Protein AF-C0RLB3-F1 (afdb_monomer)

Foldseek 3Di:
DFAAPVRDDDDDDLVFFPDWDDDPCFIWTDGVPNVDITHTNHHVVRSCVVNVNDPDD

Nearest PDB structures (foldseek):
  1wvl-assembly1_A  TM=5.876E-01  e=4.938E-01  Sulfolobus acidocaldarius
  1wto-assembly1_A  TM=5.977E-01  e=1.320E+00  Sulfolobus acidocaldarius
  4zrj-assembly1_A  TM=5.443E-01  e=6.854E-01  Homo sapiens
  8ciu-assembly1_A  TM=4.955E-01  e=6.012E-01  Homo sapiens
  8cit-assembly1_A  TM=5.164E-01  e=1.410E+00  Homo sapiens

pLDDT: mean 90.07, std 9.12, range [53.25, 97.44]

Organism: Brucella melitensis biotype 2 (strain ATCC 23457) (NCBI:txid546272)

Secondary structure (DSSP, 8-state):
-EEBTTS-EE---GGGEEEEEEETTEEEEEESSTT-EEEESS-HHHHHHHHT-----

Sequence (57 aa):
MLTDVSGDKIAVNFNHVLSYNVYGTGTRLVTLSADLTFFVRESTEEIETRLGIKVRE

Structure (mmCIF, N/CA/C/O backbone):
data_AF-C0RLB3-F1
#
_entry.id   AF-C0RLB3-F1
#
loop_
_atom_site.group_PDB
_atom_site.id
_atom_site.type_symbol
_atom_site.label_atom_id
_atom_site.label_alt_id
_atom_site.label_comp_id
_atom_site.label_asym_id
_atom_site.label_entity_id
_atom_site.label_seq_id
_atom_site.pdbx_PDB_ins_code
_atom_site.Cartn_x
_atom_site.Cartn_y
_atom_site.Cartn_z
_atom_site.occupancy
_atom_site.B_iso_or_equiv
_atom_site.auth_seq_id
_atom_site.auth_comp_id
_atom_site.auth_asym_id
_atom_site.auth_atom_id
_atom_site.pdbx_PDB_model_num
ATOM 1 N N . MET A 1 1 ? -6.445 6.741 -6.585 1.00 85.44 1 MET A N 1
ATOM 2 C CA . MET A 1 1 ? -5.088 7.081 -7.051 1.00 85.44 1 MET A CA 1
ATOM 3 C C . MET A 1 1 ? -4.223 7.283 -5.821 1.00 85.44 1 MET A C 1
ATOM 5 O O . MET A 1 1 ? -4.706 7.932 -4.896 1.00 85.44 1 MET A O 1
ATOM 9 N N . LEU A 1 2 ? -3.048 6.657 -5.796 1.00 93.62 2 LEU A N 1
ATOM 10 C CA . LEU A 1 2 ? -2.047 6.756 -4.729 1.00 93.62 2 LEU A CA 1
ATOM 11 C C . LEU A 1 2 ? -0.789 7.444 -5.264 1.00 93.62 2 LEU A C 1
ATOM 13 O O . LEU A 1 2 ? -0.666 7.642 -6.477 1.00 93.62 2 LEU A O 1
ATOM 17 N N . THR A 1 3 ? 0.127 7.801 -4.374 1.00 96.62 3 THR A N 1
ATOM 18 C CA . THR A 1 3 ? 1.393 8.449 -4.717 1.00 96.62 3 THR A CA 1
ATOM 19 C C . THR A 1 3 ? 2.538 7.516 -4.369 1.00 96.62 3 THR A C 1
ATOM 21 O O . THR A 1 3 ? 2.741 7.222 -3.195 1.00 96.62 3 THR A O 1
ATOM 24 N N . ASP A 1 4 ? 3.299 7.070 -5.364 1.00 93.81 4 ASP A N 1
ATOM 25 C CA . ASP A 1 4 ? 4.517 6.300 -5.132 1.00 93.81 4 ASP A CA 1
ATOM 26 C C . ASP A 1 4 ? 5.538 7.130 -4.331 1.00 93.81 4 ASP A C 1
ATOM 28 O O . ASP A 1 4 ? 5.525 8.369 -4.338 1.00 93.81 4 ASP A O 1
ATOM 32 N N . VAL A 1 5 ? 6.452 6.464 -3.630 1.00 91.38 5 VAL A N 1
ATOM 33 C CA . VAL A 1 5 ? 7.570 7.124 -2.946 1.00 91.38 5 VAL A CA 1
ATOM 34 C C . VAL A 1 5 ? 8.409 7.989 -3.899 1.00 91.38 5 VAL A C 1
ATOM 36 O O . VAL A 1 5 ? 8.860 9.059 -3.476 1.00 91.38 5 VAL A O 1
ATOM 39 N N . SER A 1 6 ? 8.514 7.629 -5.185 1.00 91.31 6 SER A N 1
ATOM 40 C CA . SER A 1 6 ? 9.136 8.445 -6.244 1.00 91.31 6 SER A CA 1
ATOM 41 C C . SER A 1 6 ? 8.423 9.785 -6.486 1.00 91.31 6 SER A C 1
ATOM 43 O O . SER A 1 6 ? 9.044 10.745 -6.936 1.00 91.31 6 SER A O 1
ATOM 45 N N . GLY A 1 7 ? 7.138 9.886 -6.129 1.00 92.25 7 GLY A N 1
ATOM 46 C CA . GLY A 1 7 ? 6.259 11.023 -6.415 1.00 92.25 7 GLY A CA 1
ATOM 47 C C . GLY A 1 7 ? 5.262 10.767 -7.548 1.00 92.25 7 GLY A C 1
ATOM 48 O O . GLY A 1 7 ? 4.356 11.582 -7.740 1.00 92.25 7 GLY A O 1
ATOM 49 N N . ASP A 1 8 ? 5.377 9.640 -8.254 1.00 95.31 8 ASP A N 1
ATOM 50 C CA . ASP A 1 8 ? 4.481 9.286 -9.355 1.00 95.31 8 ASP A CA 1
ATOM 51 C C . ASP A 1 8 ? 3.072 8.945 -8.867 1.00 95.31 8 ASP A C 1
ATOM 53 O O . ASP A 1 8 ? 2.864 8.401 -7.781 1.00 95.31 8 ASP A O 1
ATOM 57 N N . LYS A 1 9 ? 2.064 9.247 -9.688 1.00 95.50 9 LYS A N 1
ATOM 58 C CA . LYS A 1 9 ? 0.681 8.859 -9.401 1.00 95.50 9 LYS A CA 1
ATOM 59 C C . LYS A 1 9 ? 0.407 7.470 -9.954 1.00 95.50 9 LYS A C 1
ATOM 61 O O . LYS A 1 9 ? 0.498 7.251 -11.158 1.00 95.50 9 LYS A O 1
ATOM 66 N N . ILE A 1 10 ? 0.006 6.556 -9.076 1.00 92.44 10 ILE A N 1
ATOM 67 C CA . ILE A 1 10 ? -0.250 5.160 -9.428 1.00 92.44 10 ILE A CA 1
ATOM 68 C C . ILE A 1 10 ? -1.701 4.762 -9.149 1.00 92.44 10 ILE A C 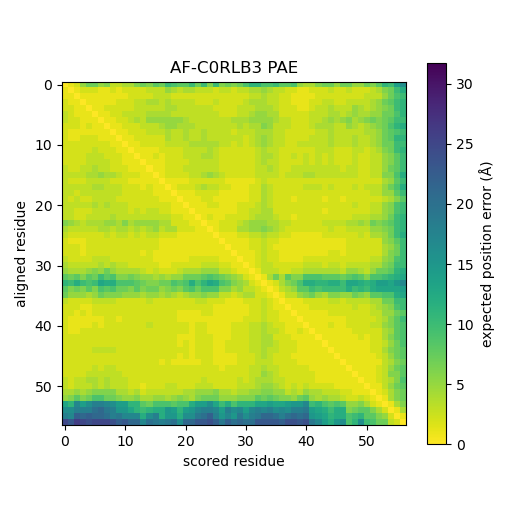1
ATOM 70 O O . ILE A 1 10 ? -2.377 5.274 -8.244 1.00 92.44 10 ILE A O 1
ATOM 74 N N . ALA A 1 11 ? -2.197 3.826 -9.952 1.00 91.06 11 ALA A N 1
ATOM 75 C CA . ALA A 1 11 ? -3.477 3.172 -9.739 1.00 91.06 11 ALA A CA 1
ATOM 76 C C . ALA A 1 11 ? -3.223 1.769 -9.184 1.00 91.06 11 ALA A C 1
ATOM 78 O O . ALA A 1 11 ? -2.561 0.956 -9.821 1.00 91.06 11 ALA A O 1
ATOM 79 N N . VAL A 1 12 ? -3.765 1.494 -8.000 1.00 89.44 12 VAL A N 1
ATOM 80 C CA . VAL A 1 12 ? -3.690 0.177 -7.363 1.00 89.44 12 VAL A CA 1
ATOM 81 C C . VAL A 1 12 ? -5.088 -0.422 -7.342 1.00 89.44 12 VAL A C 1
ATOM 83 O O . VAL A 1 12 ? -6.045 0.236 -6.927 1.00 89.44 12 VAL A O 1
ATOM 86 N N . ASN A 1 13 ? -5.211 -1.669 -7.797 1.00 90.50 13 ASN A N 1
ATOM 87 C CA . ASN A 1 13 ? -6.434 -2.443 -7.630 1.00 90.50 13 ASN A CA 1
ATOM 88 C C . ASN A 1 13 ? -6.480 -3.001 -6.201 1.0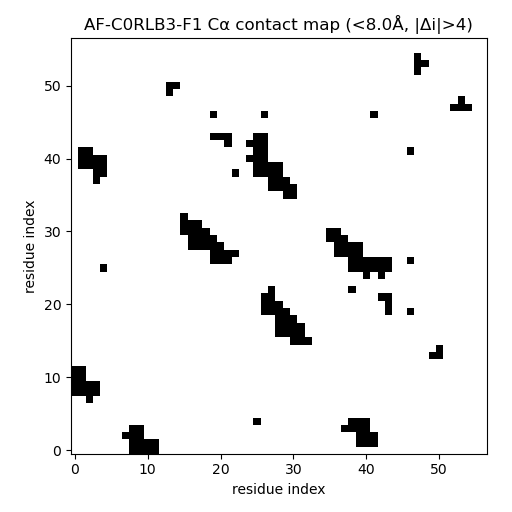0 90.50 13 ASN A C 1
ATOM 90 O O . ASN A 1 13 ? -5.837 -4.004 -5.89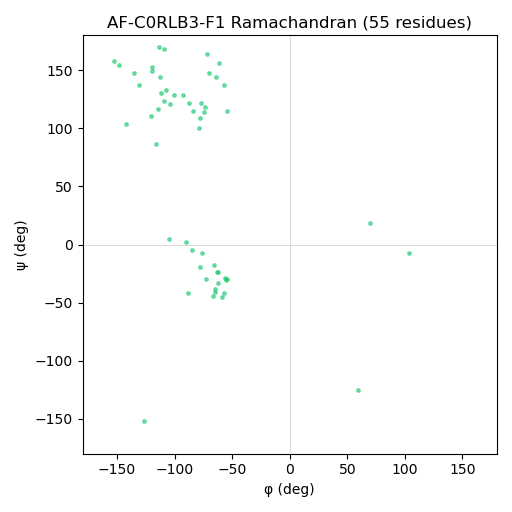5 1.00 90.50 13 ASN A O 1
ATOM 94 N N . PHE A 1 14 ? -7.248 -2.344 -5.333 1.00 90.25 14 PHE A N 1
ATOM 95 C CA . PHE A 1 14 ? -7.359 -2.700 -3.918 1.00 90.25 14 PHE A CA 1
ATOM 96 C C . PHE A 1 14 ? -7.953 -4.093 -3.673 1.00 90.25 14 PHE A C 1
ATOM 98 O O . PHE A 1 14 ? -7.613 -4.713 -2.673 1.00 90.25 14 PHE A O 1
ATOM 105 N N . ASN A 1 15 ? -8.736 -4.640 -4.611 1.00 90.00 15 ASN A N 1
ATOM 106 C CA . ASN A 1 15 ? -9.251 -6.011 -4.504 1.00 90.00 15 ASN A CA 1
ATOM 107 C C . ASN A 1 15 ? -8.140 -7.070 -4.566 1.00 90.00 15 ASN A C 1
ATOM 109 O O . ASN A 1 15 ? -8.374 -8.224 -4.225 1.00 90.00 15 ASN A O 1
ATOM 113 N N . HIS A 1 16 ? -6.952 -6.706 -5.057 1.00 91.50 16 HIS A N 1
ATOM 114 C CA . HIS A 1 16 ? -5.813 -7.613 -5.188 1.00 91.50 16 HIS A CA 1
ATOM 115 C C . HIS A 1 16 ? -4.740 -7.370 -4.122 1.00 91.50 16 HIS A C 1
ATOM 117 O O . HIS A 1 16 ? -3.681 -7.989 -4.194 1.00 91.50 16 HIS A O 1
ATOM 123 N N . VAL A 1 17 ? -4.970 -6.477 -3.155 1.00 93.25 17 VAL A N 1
ATOM 124 C CA . VAL A 1 17 ? -4.040 -6.256 -2.042 1.00 93.25 17 VAL A CA 1
ATOM 125 C C . VAL A 1 17 ? -4.200 -7.397 -1.036 1.00 93.25 17 VAL A C 1
ATOM 127 O O . VAL A 1 17 ? -5.285 -7.628 -0.515 1.00 93.25 17 VAL A O 1
ATOM 130 N N . LEU A 1 18 ? -3.109 -8.116 -0.780 1.00 93.06 18 LEU A N 1
ATOM 131 C CA . LEU A 1 18 ? -3.044 -9.224 0.175 1.00 93.06 18 LEU A CA 1
ATOM 132 C C . LEU A 1 18 ? -2.704 -8.746 1.582 1.00 93.06 18 LEU A C 1
ATOM 134 O O . LEU A 1 18 ? -3.246 -9.240 2.568 1.00 93.06 18 LEU A O 1
ATOM 138 N N . SER A 1 19 ? -1.758 -7.817 1.672 1.00 93.50 19 SER A N 1
ATOM 139 C CA . SER A 1 19 ? -1.312 -7.251 2.934 1.00 93.50 19 SER A CA 1
ATOM 140 C C . SER A 1 19 ? -0.772 -5.845 2.731 1.00 93.50 19 SER A C 1
ATOM 142 O O . SER A 1 19 ? -0.373 -5.445 1.631 1.00 93.50 19 SER A O 1
ATOM 144 N N . TYR A 1 20 ? -0.768 -5.090 3.820 1.00 94.88 20 TYR A N 1
ATOM 145 C CA . TYR A 1 20 ? -0.165 -3.774 3.896 1.00 94.88 20 TYR A CA 1
ATOM 146 C C . TYR A 1 20 ? 0.627 -3.663 5.197 1.00 94.88 20 TYR A C 1
ATOM 148 O O . TYR A 1 20 ? 0.280 -4.277 6.207 1.00 94.88 20 TYR A O 1
ATOM 156 N N . ASN A 1 21 ? 1.717 -2.904 5.169 1.00 95.56 21 ASN A N 1
ATOM 157 C CA . ASN A 1 21 ? 2.525 -2.631 6.351 1.00 95.56 21 ASN A CA 1
ATOM 158 C C . ASN A 1 21 ? 3.153 -1.241 6.265 1.00 95.56 21 ASN A C 1
ATOM 160 O O . ASN A 1 21 ? 3.420 -0.739 5.172 1.00 95.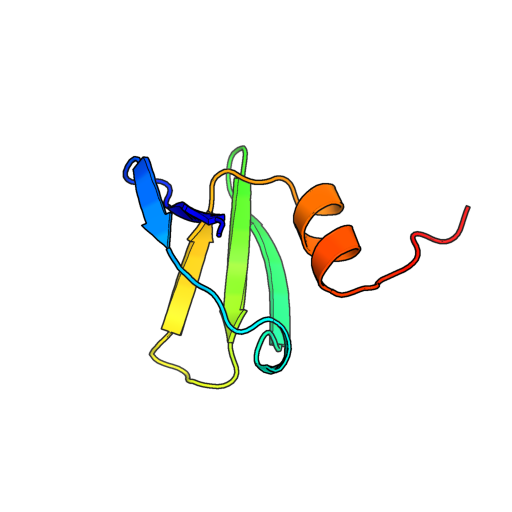56 21 ASN A O 1
ATOM 164 N N . VAL A 1 22 ? 3.453 -0.651 7.420 1.00 96.44 22 VAL A N 1
ATOM 165 C CA . VAL A 1 22 ? 4.198 0.612 7.493 1.00 96.44 22 VAL A CA 1
ATOM 166 C C . VAL A 1 22 ? 5.544 0.461 6.777 1.00 96.44 22 VAL A C 1
ATOM 168 O O . VAL A 1 22 ? 6.222 -0.563 6.913 1.00 96.44 22 VAL A O 1
ATOM 171 N N . TYR A 1 23 ? 5.919 1.477 6.003 1.00 94.38 23 TYR A N 1
ATOM 172 C CA . TYR A 1 23 ? 7.202 1.575 5.316 1.00 94.38 23 TYR A CA 1
ATOM 173 C C . TYR A 1 23 ? 7.703 3.023 5.337 1.00 94.38 23 TYR A C 1
ATOM 175 O O . TYR A 1 23 ? 7.214 3.879 4.599 1.00 94.38 23 TYR A O 1
ATOM 183 N N . GLY A 1 24 ? 8.684 3.309 6.198 1.00 91.81 24 GLY A N 1
ATOM 184 C CA . GLY A 1 24 ? 9.119 4.684 6.448 1.00 91.81 24 GLY A CA 1
ATOM 185 C C . GLY A 1 24 ? 7.954 5.533 6.964 1.00 91.81 24 GLY A C 1
ATOM 186 O O . GLY A 1 24 ? 7.304 5.159 7.934 1.00 91.81 24 GLY A O 1
ATOM 187 N N . THR A 1 25 ? 7.681 6.654 6.296 1.00 92.25 25 THR A N 1
ATOM 188 C CA . THR A 1 2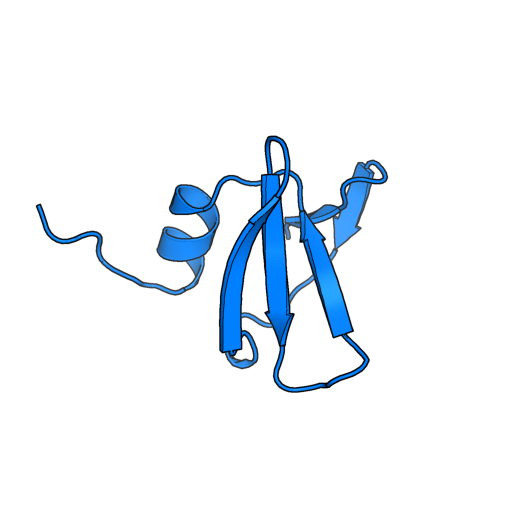5 ? 6.520 7.520 6.575 1.00 92.25 25 THR A CA 1
ATOM 189 C C . THR A 1 25 ? 5.269 7.147 5.772 1.00 92.25 25 THR A C 1
ATOM 191 O O . THR A 1 25 ? 4.278 7.861 5.854 1.00 92.25 25 THR A O 1
ATOM 194 N N . GLY A 1 26 ? 5.326 6.092 4.954 1.00 95.69 26 GLY A N 1
ATOM 195 C CA . GLY A 1 26 ? 4.238 5.653 4.081 1.00 95.69 26 GLY A CA 1
ATOM 196 C C . GLY A 1 26 ? 3.894 4.176 4.277 1.00 95.69 26 GLY A C 1
ATOM 197 O O . GLY A 1 26 ? 4.112 3.605 5.350 1.00 95.69 26 GLY A O 1
ATOM 198 N N . THR A 1 27 ? 3.380 3.540 3.226 1.00 97.44 27 THR A N 1
ATOM 199 C CA . THR A 1 27 ? 2.859 2.169 3.277 1.00 97.44 27 THR A CA 1
ATOM 200 C C . THR A 1 27 ? 3.419 1.308 2.150 1.00 97.44 27 THR A C 1
ATOM 202 O O . THR A 1 27 ? 3.474 1.715 0.991 1.00 97.44 27 THR A O 1
ATOM 205 N N . ARG A 1 28 ? 3.799 0.071 2.474 1.00 96.62 28 ARG A N 1
ATOM 206 C CA . ARG A 1 28 ? 4.063 -0.980 1.491 1.00 96.62 28 ARG A CA 1
ATOM 207 C C . ARG A 1 28 ? 2.786 -1.782 1.267 1.00 96.62 28 ARG A C 1
ATOM 209 O O . ARG A 1 28 ? 2.205 -2.275 2.229 1.00 96.62 28 ARG A O 1
ATOM 216 N N . LEU A 1 29 ? 2.394 -1.950 0.008 1.00 95.62 29 LEU A N 1
ATOM 217 C CA . LEU A 1 29 ? 1.271 -2.785 -0.417 1.00 95.62 29 LEU A CA 1
ATOM 218 C C . LEU A 1 29 ? 1.804 -4.022 -1.133 1.00 95.62 29 LEU A C 1
ATOM 220 O O . LEU A 1 29 ? 2.510 -3.906 -2.136 1.00 95.62 29 LEU A O 1
ATOM 224 N N . VAL A 1 30 ? 1.440 -5.200 -0.639 1.00 94.44 30 VAL A N 1
ATOM 225 C CA . VAL A 1 30 ? 1.723 -6.479 -1.295 1.00 94.44 30 VAL A CA 1
ATOM 226 C C . VAL A 1 30 ? 0.459 -6.928 -2.008 1.00 94.44 30 VAL A C 1
ATOM 228 O O . VAL A 1 30 ? -0.613 -6.968 -1.400 1.00 94.44 30 VAL A O 1
ATOM 231 N N . THR A 1 31 ? 0.565 -7.260 -3.292 1.00 92.88 31 THR A N 1
ATOM 232 C CA . THR A 1 31 ? -0.581 -7.726 -4.081 1.00 92.88 31 THR A CA 1
ATOM 233 C C . THR A 1 31 ? -0.497 -9.214 -4.413 1.00 92.88 31 THR A C 1
ATOM 235 O O . THR A 1 31 ? 0.534 -9.850 -4.209 1.00 92.88 31 THR A O 1
ATOM 238 N N . LEU A 1 32 ? -1.599 -9.776 -4.918 1.00 89.50 32 LEU A N 1
ATOM 239 C CA . LEU A 1 32 ? -1.693 -11.160 -5.400 1.00 89.50 32 LEU A CA 1
ATOM 240 C C . LEU A 1 32 ? -0.667 -11.489 -6.494 1.00 89.50 32 LEU A C 1
ATOM 242 O O . LEU A 1 32 ? -0.255 -12.639 -6.624 1.00 89.50 32 LEU A O 1
ATOM 246 N N . SER A 1 33 ? -0.259 -10.494 -7.280 1.00 86.50 33 SER A N 1
ATOM 247 C CA . SER A 1 33 ? 0.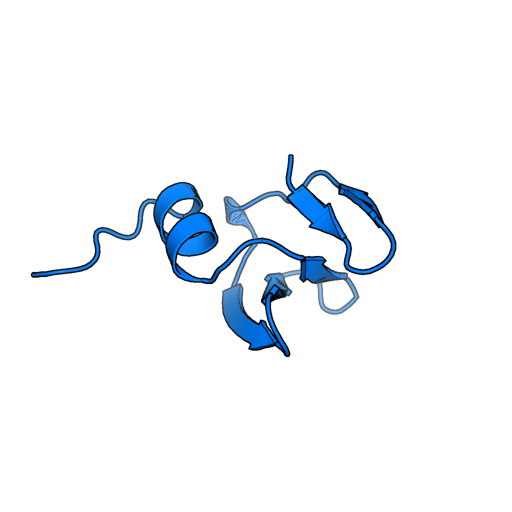798 -10.654 -8.272 1.00 86.50 33 SER A CA 1
ATOM 248 C C . SER A 1 33 ? 2.148 -10.469 -7.587 1.00 86.50 33 SER A C 1
ATOM 250 O O . SER A 1 33 ? 2.457 -9.371 -7.128 1.00 86.50 33 SER A O 1
ATOM 252 N N . ALA A 1 34 ? 2.961 -11.529 -7.543 1.00 67.44 34 ALA A N 1
ATOM 253 C CA . ALA A 1 34 ? 4.262 -11.534 -6.862 1.00 67.44 34 ALA A CA 1
ATOM 254 C C . ALA A 1 34 ? 5.204 -10.406 -7.329 1.00 67.44 34 ALA A C 1
ATOM 256 O O . ALA A 1 34 ? 5.986 -9.885 -6.536 1.00 67.44 34 ALA A O 1
ATOM 257 N N . ASP A 1 35 ? 5.064 -9.980 -8.585 1.00 81.62 35 ASP A N 1
ATOM 258 C CA . ASP A 1 35 ? 5.892 -8.938 -9.199 1.00 81.62 35 ASP A CA 1
ATOM 259 C C . ASP A 1 35 ? 5.386 -7.511 -8.913 1.00 81.62 35 ASP A C 1
ATOM 261 O O . ASP A 1 35 ? 6.025 -6.532 -9.292 1.00 81.62 35 ASP A O 1
ATOM 265 N N . LEU A 1 36 ? 4.232 -7.366 -8.251 1.00 85.00 36 LEU A N 1
ATOM 266 C CA . LEU A 1 36 ? 3.589 -6.080 -7.985 1.00 85.00 36 LEU A CA 1
ATOM 267 C C . LEU A 1 36 ? 3.527 -5.817 -6.479 1.00 85.00 36 LEU A C 1
ATOM 269 O O . LEU A 1 36 ? 2.543 -6.105 -5.792 1.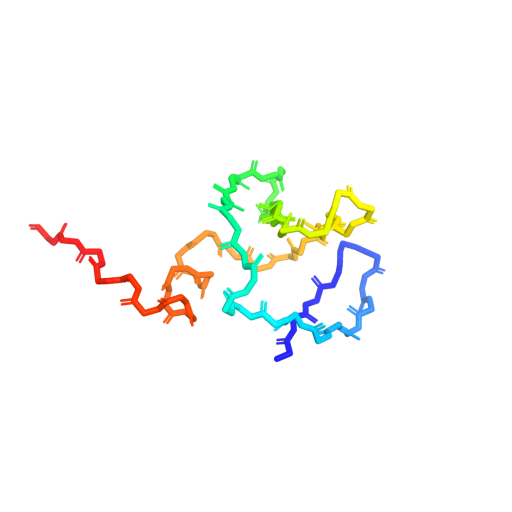00 85.00 36 LEU A O 1
ATOM 273 N N . THR A 1 37 ? 4.611 -5.232 -5.975 1.00 92.12 37 THR A N 1
ATOM 274 C CA . THR A 1 37 ? 4.659 -4.565 -4.670 1.00 92.12 37 THR A CA 1
ATOM 275 C C . THR A 1 37 ? 4.723 -3.061 -4.901 1.00 92.12 37 THR A C 1
ATOM 277 O O . THR A 1 37 ? 5.538 -2.600 -5.695 1.00 92.12 37 THR A O 1
ATOM 280 N N . PHE A 1 38 ? 3.898 -2.298 -4.187 1.00 94.25 38 PHE A N 1
ATOM 281 C CA . PHE A 1 38 ? 3.875 -0.839 -4.284 1.00 94.25 38 PHE A CA 1
ATOM 282 C C . PHE A 1 38 ? 4.360 -0.206 -2.985 1.00 94.25 38 PHE A C 1
ATOM 284 O O . PHE A 1 38 ? 4.070 -0.710 -1.898 1.00 94.25 38 PHE A O 1
ATOM 291 N N . PHE A 1 39 ? 5.064 0.917 -3.098 1.00 95.6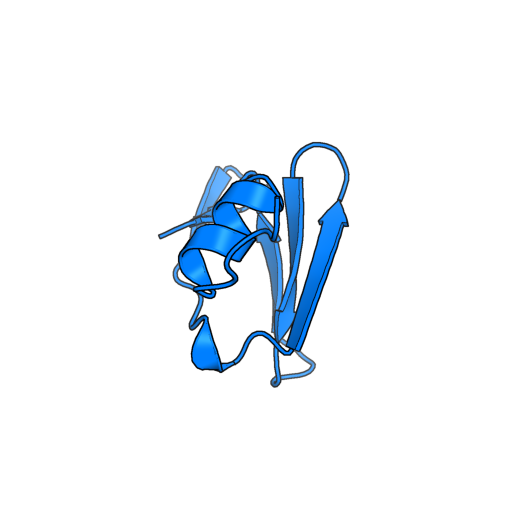9 39 PHE A N 1
ATOM 292 C CA . PHE A 1 39 ? 5.513 1.716 -1.963 1.00 95.69 39 PHE A CA 1
ATOM 293 C C . PHE A 1 39 ? 4.908 3.100 -2.108 1.00 95.69 39 PHE A C 1
ATOM 295 O O . PHE A 1 39 ? 5.257 3.843 -3.019 1.00 95.69 39 PHE A O 1
ATOM 302 N N . VAL A 1 40 ? 3.977 3.436 -1.227 1.00 96.81 40 VAL A N 1
ATOM 303 C CA . VAL A 1 40 ? 3.149 4.630 -1.367 1.00 96.81 40 VAL A CA 1
ATOM 304 C C . VAL A 1 40 ? 3.336 5.571 -0.189 1.00 96.81 40 VAL A C 1
ATOM 306 O O . VAL A 1 40 ? 3.708 5.141 0.900 1.00 96.81 40 VAL A O 1
ATOM 309 N N . ARG A 1 41 ? 3.115 6.867 -0.405 1.00 97.31 41 ARG A N 1
ATOM 310 C CA . ARG A 1 41 ? 3.283 7.904 0.627 1.00 97.31 41 ARG A CA 1
ATOM 311 C C . ARG A 1 41 ? 2.113 7.962 1.606 1.00 97.31 41 ARG A C 1
ATOM 313 O O . ARG A 1 41 ? 2.269 8.527 2.679 1.00 97.31 41 ARG A O 1
ATOM 320 N N . GLU A 1 42 ? 0.969 7.407 1.225 1.00 96.56 42 GLU A N 1
ATOM 321 C CA . GLU A 1 42 ? -0.235 7.339 2.046 1.00 96.56 42 GLU A CA 1
ATOM 322 C C . GLU A 1 42 ? -0.013 6.480 3.301 1.00 96.56 42 GLU A C 1
ATOM 324 O O . GLU A 1 42 ? 0.700 5.467 3.270 1.00 96.56 42 GLU A O 1
ATOM 329 N N . SER A 1 43 ? -0.635 6.889 4.410 1.00 96.12 43 SER A N 1
ATOM 330 C CA . SER A 1 43 ? -0.552 6.171 5.685 1.00 96.12 43 SER A CA 1
ATOM 331 C C . SER A 1 43 ? -1.345 4.861 5.652 1.00 96.12 43 SER A C 1
ATOM 333 O O . SER A 1 43 ? -2.217 4.654 4.803 1.00 96.12 43 SER A O 1
ATOM 335 N N . THR A 1 44 ? -1.085 3.963 6.604 1.00 95.12 44 THR A N 1
ATOM 336 C CA . THR A 1 44 ? -1.841 2.706 6.708 1.00 95.12 44 THR A CA 1
ATOM 337 C C . THR A 1 44 ? -3.325 2.945 6.985 1.00 95.12 44 THR A C 1
ATOM 339 O O . THR A 1 44 ? -4.147 2.213 6.453 1.00 95.12 44 THR A O 1
ATOM 342 N N . GLU A 1 45 ? -3.680 4.001 7.721 1.00 93.56 45 GLU A N 1
ATOM 343 C CA . GLU A 1 45 ? -5.076 4.393 7.990 1.00 93.56 45 GLU A CA 1
ATOM 344 C C . GLU A 1 45 ? -5.808 4.817 6.703 1.00 93.56 45 GLU A C 1
ATOM 346 O O . GLU A 1 45 ? -6.966 4.454 6.459 1.00 93.56 45 GLU A O 1
ATOM 351 N N . GLU A 1 46 ? -5.121 5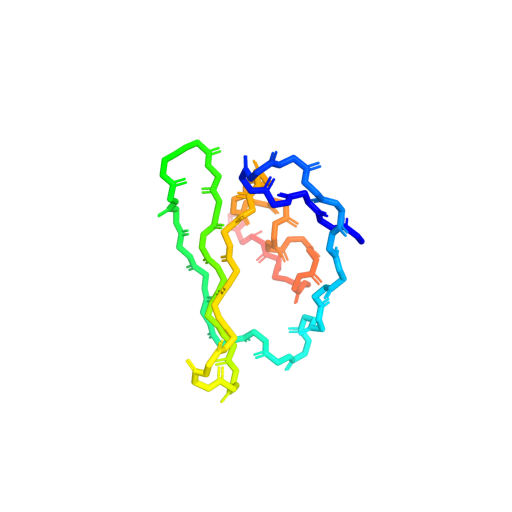.556 5.824 1.00 94.12 46 GLU A N 1
ATOM 352 C CA . GLU A 1 46 ? -5.656 5.915 4.508 1.00 94.12 46 GLU A CA 1
ATOM 353 C C . GLU A 1 46 ? -5.849 4.674 3.623 1.00 94.12 46 GLU A C 1
ATOM 355 O O . GLU A 1 46 ? -6.835 4.576 2.885 1.00 94.12 46 GLU A O 1
ATOM 360 N N . ILE A 1 47 ? -4.922 3.714 3.693 1.00 94.81 47 ILE A N 1
ATOM 361 C CA . ILE A 1 47 ? -5.017 2.438 2.975 1.00 94.81 47 ILE A CA 1
ATOM 362 C C . ILE A 1 47 ? -6.169 1.582 3.512 1.00 94.81 47 ILE A C 1
ATOM 364 O O . ILE A 1 47 ? -6.951 1.061 2.718 1.00 94.81 47 ILE A O 1
ATOM 368 N N . GLU A 1 48 ? -6.330 1.486 4.827 1.00 93.00 48 GLU A N 1
ATOM 369 C CA . GLU A 1 48 ? -7.420 0.762 5.491 1.00 93.00 48 GLU A CA 1
ATOM 370 C C . GLU A 1 48 ? -8.791 1.292 5.084 1.00 93.00 48 GLU A C 1
ATOM 372 O O . GLU A 1 48 ? -9.673 0.518 4.704 1.00 93.00 48 GLU A O 1
ATOM 377 N N . THR A 1 49 ? -8.936 2.619 5.057 1.00 92.19 49 THR A N 1
ATOM 378 C CA . THR A 1 49 ? -10.159 3.283 4.592 1.00 92.19 49 THR A CA 1
ATOM 379 C C . THR A 1 49 ? -10.500 2.875 3.156 1.00 92.19 49 THR A C 1
ATOM 381 O O . THR A 1 49 ? -11.657 2.588 2.845 1.00 92.19 49 THR A O 1
ATOM 384 N N . ARG A 1 50 ? -9.498 2.792 2.269 1.00 90.88 50 ARG A N 1
ATOM 385 C CA . ARG A 1 50 ? -9.685 2.365 0.869 1.00 90.88 50 ARG A CA 1
ATOM 386 C C . ARG A 1 50 ? -9.960 0.868 0.725 1.00 90.88 50 ARG A C 1
ATOM 388 O O . ARG A 1 50 ? -10.657 0.483 -0.209 1.00 90.88 50 ARG A O 1
ATOM 395 N N . LEU A 1 51 ? -9.442 0.043 1.634 1.00 89.88 51 LEU A N 1
ATOM 396 C CA . LEU A 1 51 ? -9.752 -1.387 1.733 1.00 89.88 51 LEU A CA 1
ATOM 397 C C . LEU A 1 51 ? -11.130 -1.653 2.362 1.00 89.88 51 LEU A C 1
ATOM 399 O O . LEU A 1 51 ? -11.576 -2.798 2.396 1.00 89.88 51 LEU A O 1
ATOM 403 N N . GLY A 1 52 ? -11.812 -0.619 2.865 1.00 88.06 52 GLY A N 1
ATOM 404 C CA . GLY A 1 52 ? -13.082 -0.767 3.574 1.00 88.06 52 GLY A CA 1
ATOM 405 C C . GLY A 1 52 ? -12.932 -1.428 4.947 1.00 88.06 52 GLY A C 1
ATOM 406 O O . GLY A 1 52 ? -13.916 -1.922 5.503 1.00 88.06 52 GLY A O 1
ATOM 407 N N . ILE A 1 53 ? -11.718 -1.446 5.503 1.00 84.25 53 ILE A N 1
ATOM 408 C CA . ILE A 1 53 ? -11.454 -1.936 6.852 1.00 84.25 53 ILE A CA 1
ATOM 409 C C . ILE A 1 53 ? -11.961 -0.871 7.819 1.00 84.25 53 ILE A C 1
ATOM 411 O O . ILE A 1 53 ? -11.452 0.246 7.873 1.00 84.25 53 ILE A O 1
ATOM 415 N N . LYS A 1 54 ? -12.997 -1.211 8.586 1.00 75.56 54 LYS A N 1
ATOM 416 C CA . LYS A 1 54 ? -13.425 -0.382 9.711 1.00 75.56 54 LYS A CA 1
ATOM 417 C C . LYS A 1 54 ? -12.460 -0.635 10.860 1.00 75.56 54 LYS A C 1
ATOM 419 O O . LYS A 1 54 ? -12.495 -1.723 11.439 1.00 75.56 54 LYS A O 1
ATOM 424 N N . VAL A 1 55 ? -11.622 0.351 11.173 1.00 62.50 55 VAL A N 1
ATOM 425 C CA . VAL A 1 55 ? -10.854 0.365 12.422 1.00 62.50 55 VAL A CA 1
ATOM 426 C C . VAL A 1 55 ? -11.876 0.222 13.551 1.00 62.50 55 VAL A C 1
ATOM 428 O O . VAL A 1 55 ? -12.792 1.036 13.664 1.00 62.50 55 VAL A O 1
ATOM 431 N N . ARG A 1 56 ? -11.821 -0.890 14.290 1.00 59.53 56 ARG A N 1
ATOM 432 C CA . ARG A 1 56 ? -12.693 -1.087 15.450 1.00 59.53 56 ARG A CA 1
ATOM 433 C C . ARG A 1 56 ? -12.167 -0.180 16.558 1.00 59.53 56 ARG A C 1
ATOM 435 O O . ARG A 1 56 ? -11.012 -0.341 16.944 1.00 59.53 56 ARG A O 1
ATOM 442 N N . GLU A 1 57 ? -13.002 0.763 16.987 1.00 53.25 57 GLU A N 1
ATOM 443 C CA . GLU A 1 57 ? -12.821 1.528 18.230 1.00 53.25 57 GLU A CA 1
ATOM 444 C C . GLU A 1 57 ? -12.786 0.605 19.455 1.00 53.25 57 GLU A C 1
ATOM 446 O O . GLU A 1 57 ? -13.507 -0.426 19.447 1.00 53.25 57 GLU A O 1
#

Radius of gyration: 10.78 Å; Cα contacts (8 Å, |Δi|>4): 93; chains: 1; bounding box: 23×23×28 Å

Mean predicted aligned error: 3.91 Å

Solvent-accessible surface area (backbone atoms only — not comparable to full-atom values): 3481 Å² total; per-residue (Å²): 122,48,35,32,73,92,66,49,80,42,84,77,68,65,92,41,53,74,48,72,45,82,44,92,85,13,20,34,38,38,34,75,51,87,90,47,68,46,50,29,53,53,43,61,68,61,50,33,57,72,67,67,51,75,82,78,128